Protein AF-A0A1I2LD88-F1 (afdb_monomer_lite)

pLDDT: mean 89.11, std 8.47, range [47.47, 97.75]

Sequence (121 aa):
MKDLAVRLAALDADASAAVQVIAYFDGLVELRHVPEPGALPDVRMLDQPAAPWLPSTVHAITTTPSLRAAAARLRLHHSTLQDRVVQAEHLLGWSLRDPAGVFRAHLALVLRRLHRNPVSR

Radius of gyration: 17.37 Å; chains: 1; bounding box: 38×24×50 Å

Secondary structure (DSSP, 8-state):
-HHHHHHHHTT-HHHHHHHHHHHHHHHHHHTS-PPPGGGSHHHHHHT-TT-TTHHHHHHHHHTSSSHHHHHHHHT--HHHHHHHHHHHHHHHTS-SSSHHHHHHHHHHHHHHHHHHS----

Organism: NCBI:txid35752

Structure (mmCIF, N/CA/C/O backbone):
data_AF-A0A1I2LD88-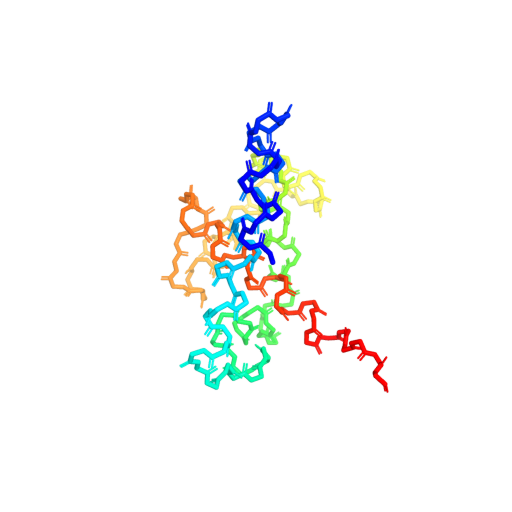F1
#
_entry.id   AF-A0A1I2LD88-F1
#
loop_
_atom_site.group_PDB
_atom_site.id
_atom_site.type_symbol
_atom_site.label_atom_id
_atom_site.label_alt_id
_atom_site.label_comp_id
_atom_site.label_asym_id
_atom_site.label_entity_id
_atom_site.label_seq_id
_atom_site.pdbx_PDB_ins_code
_atom_site.Cartn_x
_atom_site.Cartn_y
_atom_site.Cartn_z
_atom_site.occupancy
_atom_site.B_iso_or_equiv
_atom_site.auth_seq_id
_atom_site.auth_comp_id
_atom_site.auth_asym_id
_atom_site.auth_atom_id
_atom_site.pdbx_PDB_model_num
ATOM 1 N N . MET A 1 1 ? 7.966 3.539 -29.176 1.00 72.25 1 MET A N 1
ATOM 2 C CA . MET A 1 1 ? 8.592 3.548 -27.832 1.00 72.25 1 MET A CA 1
ATOM 3 C C . MET A 1 1 ? 9.974 2.891 -27.784 1.00 72.25 1 MET A C 1
ATOM 5 O O . MET A 1 1 ? 10.882 3.536 -27.282 1.00 72.25 1 MET A O 1
ATOM 9 N N . LYS A 1 2 ? 10.197 1.683 -28.337 1.00 70.81 2 LYS A N 1
ATOM 10 C CA . LYS A 1 2 ? 11.531 1.026 -28.322 1.00 70.81 2 LYS A CA 1
ATOM 11 C C . LYS A 1 2 ? 12.673 1.879 -28.902 1.00 70.81 2 LYS A C 1
ATOM 13 O O . LYS A 1 2 ? 13.705 2.013 -28.261 1.00 70.81 2 LYS A O 1
ATOM 18 N N . ASP A 1 3 ? 12.462 2.501 -30.062 1.00 80.75 3 ASP A N 1
ATOM 19 C CA . ASP A 1 3 ? 13.479 3.345 -30.715 1.00 80.75 3 ASP A CA 1
ATOM 20 C C . ASP A 1 3 ? 13.824 4.610 -29.895 1.00 80.75 3 ASP A C 1
ATOM 22 O O . ASP A 1 3 ? 14.977 5.020 -29.789 1.00 80.75 3 ASP A O 1
ATOM 26 N N . LEU A 1 4 ? 12.828 5.176 -29.204 1.00 82.44 4 LEU A N 1
ATOM 27 C CA . LEU A 1 4 ? 13.013 6.299 -28.281 1.00 82.44 4 LEU A CA 1
ATOM 28 C C . LEU A 1 4 ? 13.837 5.893 -27.050 1.00 82.44 4 LEU A C 1
ATOM 30 O O . LEU A 1 4 ? 14.718 6.642 -26.638 1.00 82.44 4 LEU A O 1
ATOM 34 N N . ALA A 1 5 ? 13.586 4.706 -26.486 1.00 79.31 5 ALA A N 1
ATOM 35 C CA . ALA A 1 5 ? 14.338 4.203 -25.337 1.00 79.31 5 ALA A CA 1
ATOM 36 C C . ALA A 1 5 ? 15.832 4.020 -25.662 1.00 79.31 5 ALA A C 1
ATOM 38 O O . ALA A 1 5 ? 16.682 4.418 -24.867 1.00 79.31 5 ALA A O 1
ATOM 39 N N . VAL A 1 6 ? 16.157 3.475 -26.841 1.00 81.19 6 VAL A N 1
ATOM 40 C CA . VAL A 1 6 ? 17.549 3.290 -27.301 1.00 81.19 6 VAL A CA 1
ATOM 41 C C . VAL A 1 6 ? 18.263 4.631 -27.466 1.00 81.19 6 VAL A C 1
ATOM 43 O O . VAL A 1 6 ? 19.392 4.791 -27.010 1.00 81.19 6 VAL A O 1
ATOM 46 N N . ARG A 1 7 ? 17.596 5.622 -28.066 1.00 86.12 7 ARG A N 1
ATOM 47 C CA . ARG A 1 7 ? 18.168 6.965 -28.243 1.00 86.12 7 ARG A CA 1
ATOM 48 C C . ARG A 1 7 ? 18.355 7.701 -26.914 1.00 86.12 7 ARG A C 1
ATOM 50 O O . ARG A 1 7 ? 19.356 8.392 -26.754 1.00 86.12 7 ARG A O 1
ATOM 57 N N . LEU A 1 8 ? 17.437 7.525 -25.961 1.00 84.81 8 LEU A N 1
ATOM 58 C CA . LEU A 1 8 ? 17.569 8.070 -24.606 1.00 84.81 8 LEU A CA 1
ATOM 59 C C . LEU A 1 8 ? 18.723 7.436 -23.836 1.00 84.81 8 LEU A C 1
ATOM 61 O O . LEU A 1 8 ? 19.405 8.156 -23.128 1.00 84.81 8 LEU A O 1
ATOM 65 N N . ALA A 1 9 ? 18.997 6.140 -24.009 1.00 86.00 9 ALA A N 1
ATOM 66 C CA . ALA A 1 9 ? 20.059 5.457 -23.264 1.00 86.00 9 ALA A CA 1
ATOM 67 C C . ALA A 1 9 ? 21.448 6.081 -23.488 1.00 86.00 9 ALA A C 1
ATOM 69 O O . ALA A 1 9 ? 22.284 6.057 -22.592 1.00 86.00 9 ALA A O 1
ATOM 70 N N . ALA A 1 10 ? 21.681 6.661 -24.671 1.00 88.00 10 ALA A N 1
ATOM 71 C CA . ALA A 1 10 ? 22.915 7.372 -24.998 1.00 88.00 10 ALA A CA 1
ATOM 72 C C . ALA A 1 10 ? 23.029 8.762 -24.337 1.00 88.00 10 ALA A C 1
ATOM 74 O O . ALA A 1 10 ? 24.124 9.313 -24.277 1.00 88.00 10 ALA A O 1
ATOM 75 N N . LEU A 1 11 ? 21.914 9.338 -23.878 1.00 89.81 11 LEU A N 1
ATOM 76 C CA . LEU A 1 11 ? 21.839 10.677 -23.283 1.00 89.81 11 LEU A CA 1
ATOM 77 C C . LEU A 1 11 ? 21.660 10.619 -21.761 1.00 89.81 11 LEU A C 1
ATOM 79 O O . LEU A 1 11 ? 22.264 11.407 -21.042 1.00 89.81 11 LEU A O 1
ATOM 83 N N . ASP A 1 12 ? 20.824 9.696 -21.291 1.00 91.50 12 ASP A N 1
ATOM 84 C CA . ASP A 1 12 ? 20.458 9.489 -19.896 1.00 91.50 12 ASP A CA 1
ATOM 85 C C . ASP A 1 12 ? 19.925 8.052 -19.720 1.00 91.50 12 ASP A C 1
ATOM 87 O O . ASP A 1 12 ? 18.854 7.674 -20.216 1.00 91.50 12 ASP A O 1
ATOM 91 N N . ALA A 1 13 ? 20.700 7.233 -19.011 1.00 85.88 13 ALA A N 1
ATOM 92 C CA . ALA A 1 13 ? 20.365 5.838 -18.759 1.00 85.88 13 ALA A CA 1
ATOM 93 C C . ALA A 1 13 ? 19.128 5.678 -17.856 1.00 85.88 13 ALA A C 1
ATOM 95 O O . ALA A 1 13 ? 18.330 4.763 -18.083 1.00 85.88 13 ALA A O 1
ATOM 96 N N . ASP A 1 14 ? 18.923 6.576 -16.890 1.00 83.75 14 ASP A N 1
ATOM 97 C CA . ASP A 1 14 ? 17.801 6.515 -15.950 1.00 83.75 14 ASP A CA 1
ATOM 98 C C . ASP A 1 14 ? 16.491 6.897 -16.650 1.00 83.75 14 ASP A C 1
ATOM 100 O O . ASP A 1 14 ? 15.468 6.215 -16.509 1.00 83.75 14 ASP A O 1
ATOM 104 N N . ALA A 1 15 ? 16.530 7.934 -17.491 1.00 82.56 15 ALA A N 1
ATOM 105 C CA . ALA A 1 15 ? 15.388 8.314 -18.319 1.00 82.56 15 ALA A CA 1
ATOM 106 C C . ALA A 1 15 ? 15.015 7.204 -19.321 1.00 82.56 15 ALA A C 1
ATOM 108 O O . ALA A 1 15 ? 13.830 6.924 -19.532 1.00 82.56 15 ALA A O 1
ATOM 109 N N . SER A 1 16 ? 16.007 6.530 -19.916 1.00 84.38 16 SER A N 1
ATOM 110 C CA . SER A 1 16 ? 15.754 5.368 -20.778 1.00 84.38 16 SER A CA 1
ATOM 111 C C . SER A 1 16 ? 15.091 4.225 -20.012 1.00 84.38 16 SER A C 1
ATOM 113 O O . SER A 1 16 ? 14.091 3.674 -20.483 1.00 84.38 16 SER A O 1
ATOM 115 N N . ALA A 1 17 ? 15.596 3.897 -18.818 1.00 83.06 17 ALA A N 1
ATOM 116 C CA . ALA A 1 17 ? 15.038 2.840 -17.983 1.00 83.06 17 ALA A CA 1
ATOM 117 C C . ALA A 1 17 ? 13.561 3.109 -17.649 1.00 83.06 17 ALA A C 1
ATOM 119 O O . ALA A 1 17 ? 12.725 2.214 -17.788 1.00 83.06 17 ALA A O 1
ATOM 120 N N . ALA A 1 18 ? 13.207 4.353 -17.314 1.00 83.06 18 ALA A N 1
ATOM 121 C CA . ALA A 1 18 ? 11.817 4.735 -17.067 1.00 83.06 18 ALA A CA 1
ATOM 122 C C . ALA A 1 18 ? 10.909 4.483 -18.289 1.00 83.06 18 ALA A C 1
ATOM 124 O O . ALA A 1 18 ? 9.820 3.919 -18.154 1.00 83.06 18 ALA A O 1
ATOM 125 N N . VAL A 1 19 ? 11.367 4.833 -19.496 1.00 85.12 19 VAL A N 1
ATOM 126 C CA . VAL A 1 19 ? 10.609 4.604 -20.741 1.00 85.12 19 VAL A CA 1
ATOM 127 C C . VAL A 1 19 ? 10.462 3.113 -21.058 1.00 85.12 19 VAL A C 1
ATOM 129 O O . VAL A 1 19 ? 9.414 2.688 -21.552 1.00 85.12 19 VAL A O 1
ATOM 132 N N . GLN A 1 20 ? 11.476 2.301 -20.754 1.00 83.38 20 GLN A N 1
ATOM 133 C CA . GLN A 1 20 ? 11.406 0.848 -20.926 1.00 83.38 20 GLN A CA 1
ATOM 134 C C . GLN A 1 20 ? 10.383 0.210 -19.984 1.00 83.38 20 GLN A C 1
ATOM 136 O O . GLN A 1 20 ? 9.641 -0.673 -20.411 1.00 83.38 20 GLN A O 1
ATOM 141 N N . VAL A 1 21 ? 10.294 0.686 -18.738 1.00 85.38 21 VAL A N 1
ATOM 142 C CA . VAL A 1 21 ? 9.285 0.224 -17.773 1.00 85.38 21 VAL A CA 1
ATOM 143 C C . VAL A 1 21 ? 7.872 0.524 -18.274 1.00 85.38 21 VAL A C 1
ATOM 145 O O . VAL A 1 21 ? 7.024 -0.366 -18.252 1.00 85.38 21 VAL A O 1
ATOM 148 N N . ILE A 1 22 ? 7.622 1.734 -18.786 1.00 83.75 22 ILE A N 1
ATOM 149 C CA . ILE A 1 22 ? 6.319 2.099 -19.370 1.00 83.75 22 ILE A CA 1
ATOM 150 C C . ILE A 1 22 ? 5.980 1.167 -20.540 1.00 83.75 22 ILE A C 1
ATOM 152 O O . ILE A 1 22 ? 4.932 0.526 -20.531 1.00 83.75 22 ILE A O 1
ATOM 156 N N . ALA A 1 23 ? 6.902 1.013 -21.496 1.00 83.44 23 ALA A N 1
ATOM 157 C CA . ALA A 1 23 ? 6.689 0.163 -22.666 1.00 83.44 23 ALA A CA 1
ATOM 158 C C . ALA A 1 23 ? 6.473 -1.320 -22.306 1.00 83.44 23 ALA A C 1
ATOM 160 O O . ALA A 1 23 ? 5.747 -2.030 -23.002 1.00 83.44 23 ALA A O 1
ATOM 161 N N . TYR A 1 24 ? 7.101 -1.800 -21.229 1.00 83.00 24 TYR A N 1
ATOM 162 C CA . TYR A 1 24 ? 6.878 -3.145 -20.707 1.00 83.00 24 TYR A CA 1
ATOM 163 C C . TYR A 1 24 ? 5.444 -3.321 -20.194 1.00 83.00 24 TYR A C 1
ATOM 165 O O . TYR A 1 24 ? 4.782 -4.295 -20.553 1.00 83.00 24 TYR A O 1
ATOM 173 N N . PHE A 1 25 ? 4.943 -2.375 -19.394 1.00 81.19 25 PHE A N 1
ATOM 174 C CA . PHE A 1 25 ? 3.569 -2.434 -18.892 1.00 81.19 25 PHE A CA 1
ATOM 175 C C . PHE A 1 25 ? 2.529 -2.258 -20.003 1.00 81.19 25 PHE A C 1
ATOM 177 O O . PHE A 1 25 ? 1.534 -2.980 -19.981 1.00 81.19 25 PHE A O 1
ATOM 184 N N . ASP A 1 26 ? 2.778 -1.404 -21.002 1.00 81.94 26 ASP A N 1
ATOM 185 C CA . ASP A 1 26 ? 1.918 -1.293 -22.191 1.00 81.94 26 ASP A CA 1
ATOM 186 C C . ASP A 1 26 ? 1.778 -2.653 -22.895 1.00 81.94 26 ASP A C 1
ATOM 188 O O . ASP A 1 26 ? 0.667 -3.121 -23.146 1.00 81.94 26 ASP A O 1
ATOM 192 N N . GLY A 1 27 ? 2.896 -3.355 -23.117 1.00 80.75 27 GLY A N 1
ATOM 193 C CA . GLY A 1 27 ? 2.876 -4.694 -23.710 1.00 80.75 27 GLY A CA 1
ATOM 194 C C . GLY A 1 27 ? 2.126 -5.725 -22.857 1.00 80.75 27 GLY A C 1
ATOM 195 O O . GLY A 1 27 ? 1.410 -6.567 -23.394 1.00 80.75 27 GLY A O 1
ATOM 196 N N . LEU A 1 28 ? 2.232 -5.663 -21.525 1.00 78.69 28 LEU A N 1
ATOM 197 C CA . LEU A 1 28 ? 1.457 -6.546 -20.641 1.00 78.69 28 LEU A CA 1
ATOM 198 C C . LEU A 1 28 ? -0.054 -6.295 -20.731 1.00 78.69 28 LEU A C 1
ATOM 200 O O . LEU A 1 28 ? -0.827 -7.253 -20.650 1.00 78.69 28 LEU A O 1
ATOM 204 N N . VAL A 1 29 ? -0.469 -5.035 -20.895 1.00 80.31 29 VAL A N 1
ATOM 205 C CA . VAL A 1 29 ? -1.877 -4.656 -21.082 1.00 80.31 29 VAL A CA 1
ATOM 206 C C . VAL A 1 29 ? -2.401 -5.152 -22.431 1.00 80.31 29 VAL A C 1
ATOM 208 O O . VAL A 1 29 ? -3.530 -5.625 -22.507 1.00 80.31 29 VAL A O 1
ATOM 211 N N . GLU A 1 30 ? -1.593 -5.107 -23.490 1.00 80.94 30 GLU A N 1
ATOM 212 C CA . GLU A 1 30 ? -1.981 -5.632 -24.808 1.00 80.94 30 GLU A CA 1
ATOM 213 C C . GLU A 1 30 ? -2.122 -7.163 -24.816 1.00 80.94 30 GLU A C 1
ATOM 215 O O . GLU A 1 30 ? -2.994 -7.714 -25.490 1.00 80.94 30 GLU A O 1
ATOM 220 N N . LEU A 1 31 ? -1.290 -7.865 -24.042 1.00 68.94 31 LEU A N 1
ATOM 221 C CA . LEU A 1 31 ? -1.252 -9.331 -24.003 1.00 68.94 31 LEU A CA 1
ATOM 222 C C . LEU A 1 31 ? -2.366 -9.967 -23.156 1.00 68.94 31 LEU A C 1
ATOM 224 O O . LEU A 1 31 ? -2.542 -11.189 -23.196 1.00 68.94 31 LEU A O 1
ATOM 228 N N . ARG A 1 32 ? -3.109 -9.190 -22.360 1.00 69.56 32 ARG A N 1
ATOM 229 C CA . ARG A 1 32 ? -4.137 -9.722 -21.455 1.00 69.56 32 ARG A CA 1
ATOM 230 C C . ARG A 1 32 ? -5.287 -8.742 -21.284 1.00 69.56 32 ARG A C 1
ATOM 232 O O . ARG A 1 32 ? -5.074 -7.555 -21.107 1.00 69.56 32 ARG A O 1
ATOM 239 N N . HIS A 1 33 ? -6.515 -9.254 -21.210 1.00 71.69 33 HIS A N 1
ATOM 240 C CA . HIS A 1 33 ? -7.643 -8.451 -20.744 1.00 71.69 33 HIS A CA 1
ATOM 241 C C . HIS A 1 33 ? -7.419 -8.106 -19.266 1.00 71.69 33 HIS A C 1
ATOM 243 O O . HIS A 1 33 ? -7.617 -8.944 -18.381 1.00 71.69 33 HIS A O 1
ATOM 249 N N . VAL A 1 34 ? -6.898 -6.907 -19.010 1.00 72.50 34 VAL A N 1
ATOM 250 C CA . VAL A 1 34 ? -6.663 -6.420 -17.654 1.00 72.50 34 VAL A CA 1
ATOM 251 C C . VAL A 1 34 ? -8.032 -6.187 -17.021 1.00 72.50 34 VAL A C 1
ATOM 253 O O . VAL A 1 34 ? -8.825 -5.424 -17.572 1.00 72.50 34 VAL A O 1
ATOM 256 N N . PRO A 1 35 ? -8.355 -6.865 -15.907 1.00 78.38 35 PRO A N 1
ATOM 257 C CA . PRO A 1 35 ? -9.619 -6.630 -15.231 1.00 78.38 35 PRO A CA 1
ATOM 258 C C . PRO A 1 35 ? -9.676 -5.182 -14.744 1.00 78.38 35 PRO A C 1
ATOM 260 O O . PRO A 1 35 ? -8.647 -4.595 -14.401 1.00 78.38 35 PRO A O 1
ATOM 263 N N . GLU A 1 36 ? -10.889 -4.633 -14.666 1.00 83.81 36 GLU A N 1
ATOM 264 C CA . GLU A 1 36 ? -11.127 -3.316 -14.077 1.00 83.81 36 GLU A CA 1
ATOM 265 C C . GLU A 1 36 ? -10.378 -3.188 -12.740 1.00 83.81 36 GLU A C 1
ATOM 267 O O . GLU A 1 36 ? -10.469 -4.106 -11.915 1.00 83.81 36 GLU A O 1
ATOM 272 N N . PRO A 1 37 ? -9.649 -2.087 -12.476 1.00 84.12 37 PRO A N 1
ATOM 273 C CA . PRO A 1 37 ? -8.778 -2.007 -11.305 1.00 84.12 37 PRO A CA 1
ATOM 274 C C . PRO A 1 37 ? -9.496 -2.287 -9.974 1.00 84.12 37 PRO A C 1
ATOM 276 O O . PRO A 1 37 ? -8.917 -2.904 -9.085 1.00 84.12 37 PRO A O 1
ATOM 279 N N . GLY A 1 38 ? -10.777 -1.920 -9.846 1.00 85.12 38 GLY A N 1
ATOM 280 C CA . GLY A 1 38 ? -11.603 -2.227 -8.668 1.00 85.12 38 GLY A CA 1
ATOM 281 C C . GLY A 1 38 ? -11.910 -3.719 -8.462 1.00 85.12 38 GLY A C 1
ATOM 282 O O . GLY A 1 38 ? -12.234 -4.136 -7.352 1.00 85.12 38 GLY A O 1
ATOM 283 N N . ALA A 1 39 ? -11.775 -4.550 -9.497 1.00 87.69 39 ALA A N 1
ATOM 284 C CA . ALA A 1 39 ? -11.940 -6.001 -9.420 1.00 87.69 39 ALA A CA 1
ATOM 285 C C . ALA A 1 39 ? -10.653 -6.731 -8.996 1.00 87.69 39 ALA A C 1
ATOM 287 O O . ALA A 1 39 ? -10.676 -7.947 -8.779 1.00 87.69 39 ALA A O 1
ATOM 288 N N . LEU A 1 40 ? -9.530 -6.027 -8.845 1.00 90.06 40 LEU A N 1
ATOM 289 C CA . LEU A 1 40 ? -8.294 -6.631 -8.361 1.00 90.06 40 LEU A CA 1
ATOM 290 C C . LEU A 1 40 ? -8.379 -6.885 -6.844 1.00 90.06 40 LEU A C 1
ATOM 292 O O . LEU A 1 40 ? -8.772 -5.981 -6.103 1.00 90.06 40 LEU A O 1
ATOM 296 N N . PRO A 1 41 ? -7.996 -8.082 -6.350 1.00 90.62 41 PRO A N 1
ATOM 297 C CA . PRO A 1 41 ? -8.052 -8.410 -4.923 1.00 90.62 41 PRO A CA 1
ATOM 298 C C . PRO A 1 41 ? -7.343 -7.381 -4.042 1.00 90.62 41 PRO A C 1
ATOM 300 O O . PRO A 1 41 ? -7.914 -6.934 -3.053 1.00 90.62 41 PRO A O 1
ATOM 303 N N . ASP A 1 42 ? -6.151 -6.947 -4.447 1.00 92.00 42 ASP A N 1
ATOM 304 C CA . ASP A 1 42 ? -5.333 -5.999 -3.689 1.00 92.00 42 ASP A CA 1
ATOM 305 C C . ASP A 1 42 ? -6.022 -4.633 -3.547 1.00 92.00 42 ASP A C 1
ATOM 307 O O . ASP A 1 42 ? -6.004 -4.027 -2.477 1.00 92.00 42 ASP A O 1
ATOM 311 N N . VAL A 1 43 ? -6.692 -4.167 -4.606 1.00 93.81 43 VAL A N 1
ATOM 312 C CA . VAL A 1 43 ? -7.459 -2.912 -4.590 1.00 93.81 43 VAL A CA 1
ATOM 313 C C . VAL A 1 43 ? -8.696 -3.056 -3.705 1.00 93.81 43 VAL A C 1
ATOM 315 O O . VAL A 1 43 ? -8.957 -2.187 -2.873 1.00 93.81 43 VAL A O 1
ATOM 318 N N . ARG A 1 44 ? -9.417 -4.182 -3.808 1.00 93.06 44 ARG A N 1
ATOM 319 C CA . ARG A 1 44 ? -10.568 -4.468 -2.937 1.00 93.06 44 ARG A CA 1
ATOM 320 C C . ARG A 1 44 ? -10.186 -4.567 -1.468 1.00 93.06 44 ARG A C 1
ATOM 322 O O . ARG A 1 44 ? -10.981 -4.172 -0.622 1.00 93.06 44 ARG A O 1
ATOM 329 N N . MET A 1 45 ? -9.016 -5.119 -1.147 1.00 93.62 45 MET A N 1
ATOM 330 C CA . MET A 1 45 ? -8.546 -5.207 0.238 1.00 93.62 45 MET A CA 1
ATOM 331 C C . MET A 1 45 ? -8.304 -3.817 0.833 1.00 93.62 45 MET A C 1
ATOM 333 O O . MET A 1 45 ? -8.672 -3.567 1.977 1.00 93.62 45 MET A O 1
ATOM 337 N N . LEU A 1 46 ? -7.773 -2.880 0.043 1.00 93.75 46 LEU A N 1
ATOM 338 C CA . LEU A 1 46 ? -7.599 -1.493 0.482 1.00 93.75 46 LEU A CA 1
ATOM 339 C C . LEU A 1 46 ? -8.930 -0.761 0.718 1.00 93.75 46 LEU A C 1
ATOM 341 O O . LEU A 1 46 ? -8.970 0.174 1.512 1.00 93.75 46 LEU A O 1
ATOM 345 N N . ASP A 1 47 ? -10.011 -1.175 0.059 1.00 92.00 47 ASP A N 1
ATOM 346 C CA . ASP A 1 47 ? -11.342 -0.571 0.192 1.00 92.00 47 ASP A CA 1
ATOM 347 C C . ASP A 1 47 ? -12.276 -1.298 1.165 1.00 92.00 47 ASP A C 1
ATOM 349 O O . ASP A 1 47 ? -13.479 -1.029 1.190 1.00 92.00 47 ASP A O 1
ATOM 353 N N . GLN A 1 48 ? -11.733 -2.178 2.012 1.00 88.88 48 GLN A N 1
ATOM 354 C CA . GLN A 1 48 ? -12.541 -2.904 2.986 1.00 88.88 48 GLN A CA 1
ATOM 355 C C . GLN A 1 48 ? -13.182 -1.965 4.022 1.00 88.88 48 GLN A C 1
ATOM 357 O O . GLN A 1 48 ? -12.463 -1.262 4.740 1.00 88.88 48 GLN A O 1
ATOM 362 N N . PRO A 1 49 ? -14.521 -1.995 4.187 1.00 92.12 49 PRO A N 1
ATOM 363 C CA . PRO A 1 49 ? -15.234 -1.100 5.103 1.00 92.12 49 PRO A CA 1
ATOM 364 C C . PRO A 1 49 ? -14.803 -1.231 6.566 1.00 92.12 49 PRO A C 1
ATOM 366 O O . PRO A 1 49 ? -14.888 -0.267 7.319 1.00 92.12 49 PRO A O 1
ATOM 369 N N . ALA A 1 50 ? -14.328 -2.413 6.970 1.00 92.06 50 ALA A N 1
ATOM 370 C CA . ALA A 1 50 ? -13.859 -2.683 8.327 1.00 92.06 50 ALA A CA 1
ATOM 371 C C . ALA A 1 50 ? -12.525 -1.986 8.664 1.00 92.06 50 ALA A C 1
ATOM 373 O O . ALA A 1 50 ? -12.173 -1.862 9.837 1.00 92.06 50 ALA A O 1
ATOM 374 N N . ALA A 1 51 ? -11.782 -1.514 7.658 1.00 94.81 51 ALA A N 1
ATOM 375 C CA . ALA A 1 51 ? -10.478 -0.884 7.833 1.00 94.81 51 ALA A CA 1
ATOM 376 C C . ALA A 1 51 ? -10.365 0.426 7.027 1.00 94.81 51 ALA A C 1
ATOM 378 O O . ALA A 1 51 ? -9.491 0.556 6.170 1.00 94.81 51 ALA A O 1
ATOM 379 N N . PRO A 1 52 ? -11.184 1.458 7.319 1.00 95.38 52 PRO A N 1
ATOM 380 C CA . PRO A 1 52 ? -11.158 2.727 6.579 1.00 95.38 52 PRO A CA 1
ATOM 381 C C . PRO A 1 52 ? -9.819 3.476 6.710 1.00 95.38 52 PRO A C 1
ATOM 383 O O . PRO A 1 52 ? -9.492 4.346 5.904 1.00 95.38 52 PRO A O 1
ATOM 386 N N . TRP A 1 53 ? -9.022 3.134 7.723 1.00 95.31 53 TRP A N 1
ATOM 387 C CA . TRP A 1 53 ? -7.674 3.648 7.949 1.00 95.31 53 TRP A CA 1
ATOM 388 C C . TRP A 1 53 ? -6.608 3.009 7.041 1.00 95.31 53 TRP A C 1
ATOM 390 O O . TRP A 1 53 ? -5.505 3.547 6.935 1.00 95.31 53 TRP A O 1
ATOM 400 N N . LEU A 1 54 ? -6.900 1.875 6.397 1.00 96.50 54 LEU A N 1
ATOM 401 C CA . LEU A 1 54 ? -5.904 1.061 5.701 1.00 96.50 54 LEU A CA 1
ATOM 402 C C . LEU A 1 54 ? -5.218 1.810 4.543 1.00 96.50 54 LEU A C 1
ATOM 404 O O . LEU A 1 54 ? -3.985 1.853 4.542 1.00 96.50 54 LEU A O 1
ATOM 408 N N . PRO A 1 55 ? -5.929 2.491 3.617 1.00 96.12 55 PRO A N 1
ATOM 409 C CA . PRO A 1 55 ? -5.273 3.208 2.522 1.00 96.12 55 PRO A CA 1
ATOM 410 C C . PRO A 1 55 ? -4.312 4.300 2.991 1.00 96.12 55 PRO A C 1
ATOM 412 O O . PRO A 1 55 ? -3.240 4.466 2.412 1.00 96.12 55 PRO A O 1
ATOM 415 N N . SER A 1 56 ? -4.676 5.056 4.031 1.00 96.38 56 SER A N 1
ATOM 416 C CA . SER A 1 56 ? -3.839 6.151 4.532 1.00 96.38 56 SER A CA 1
ATOM 417 C C . SER A 1 56 ? -2.624 5.632 5.298 1.00 96.38 56 SER A C 1
ATOM 419 O O . SER A 1 56 ? -1.530 6.174 5.128 1.00 96.38 56 SER A O 1
ATOM 421 N N . THR A 1 57 ? -2.780 4.549 6.067 1.00 96.25 57 THR A N 1
ATOM 422 C CA . THR A 1 57 ? -1.665 3.857 6.725 1.00 96.25 57 THR A CA 1
ATOM 423 C C . THR A 1 57 ? -0.686 3.266 5.716 1.00 96.25 57 THR A C 1
ATOM 425 O O . THR A 1 57 ? 0.507 3.561 5.796 1.00 96.25 57 THR A O 1
ATOM 428 N N . VAL A 1 58 ? -1.173 2.506 4.734 1.00 96.56 58 VAL A N 1
ATOM 429 C CA . VAL A 1 58 ? -0.328 1.921 3.683 1.00 96.56 58 VAL A CA 1
ATOM 430 C C . VAL A 1 58 ? 0.380 3.021 2.893 1.00 96.56 58 VAL A C 1
ATOM 432 O O . VAL A 1 58 ? 1.592 2.954 2.700 1.00 96.56 58 VAL A O 1
ATOM 435 N N . HIS A 1 59 ? -0.335 4.085 2.514 1.00 96.50 59 HIS A N 1
ATOM 436 C CA . HIS A 1 59 ? 0.271 5.213 1.812 1.00 96.50 59 HIS A CA 1
ATOM 437 C C . HIS A 1 59 ? 1.408 5.838 2.625 1.00 96.50 59 HIS A C 1
ATOM 439 O O . HIS A 1 59 ? 2.511 5.973 2.105 1.00 96.50 59 HIS A O 1
ATOM 445 N N . ALA A 1 60 ? 1.184 6.139 3.908 1.00 96.44 60 ALA A N 1
ATOM 446 C CA . ALA A 1 60 ? 2.221 6.709 4.762 1.00 96.44 60 ALA A CA 1
ATOM 447 C C . ALA A 1 60 ? 3.461 5.807 4.871 1.00 96.44 60 ALA A C 1
ATOM 449 O O . ALA A 1 60 ? 4.575 6.321 4.812 1.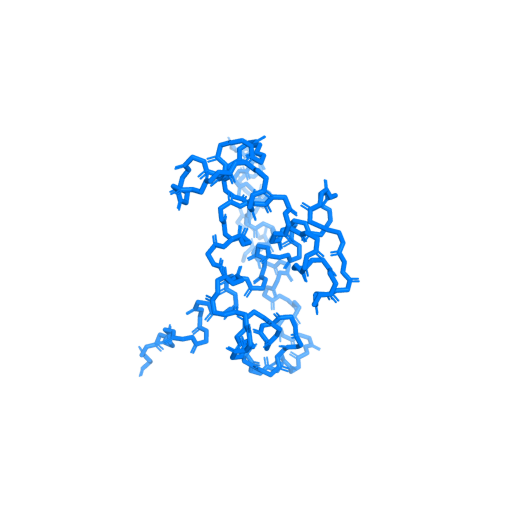00 96.44 60 ALA A O 1
ATOM 450 N N . ILE A 1 61 ? 3.287 4.487 4.984 1.00 94.50 61 ILE A N 1
ATOM 451 C CA . ILE A 1 61 ? 4.403 3.527 5.035 1.00 94.50 61 ILE A CA 1
ATOM 452 C C . ILE A 1 61 ? 5.179 3.531 3.712 1.00 94.50 61 ILE A C 1
ATOM 454 O O . ILE A 1 61 ? 6.399 3.619 3.726 1.00 94.50 61 ILE A O 1
ATOM 458 N N . THR A 1 62 ? 4.482 3.512 2.572 1.00 94.06 62 THR A N 1
ATOM 459 C CA . THR A 1 62 ? 5.125 3.474 1.243 1.00 94.06 62 THR A CA 1
ATOM 460 C C . THR A 1 62 ? 5.837 4.772 0.851 1.00 94.06 62 THR A C 1
ATOM 462 O O . THR A 1 62 ? 6.670 4.754 -0.049 1.00 94.06 62 THR A O 1
ATOM 465 N N . THR A 1 63 ? 5.509 5.907 1.480 1.00 94.56 63 THR A N 1
ATOM 466 C CA . THR A 1 63 ? 6.058 7.227 1.112 1.00 94.56 63 THR A CA 1
ATOM 467 C C . THR A 1 63 ? 6.965 7.842 2.170 1.00 94.56 63 THR A C 1
ATOM 469 O O . THR A 1 63 ? 7.357 8.999 2.036 1.00 94.56 63 THR A O 1
ATOM 472 N N . THR A 1 64 ? 7.244 7.140 3.267 1.00 94.81 64 THR A N 1
ATOM 473 C CA . THR A 1 64 ? 8.127 7.645 4.324 1.00 94.81 64 THR A CA 1
ATOM 474 C C . THR A 1 64 ? 9.271 6.670 4.572 1.00 94.81 64 THR A C 1
ATOM 476 O O . THR A 1 64 ? 9.112 5.471 4.365 1.00 94.81 64 THR A O 1
ATOM 479 N N . PRO A 1 65 ? 10.437 7.153 5.034 1.00 92.94 65 PRO A N 1
ATOM 480 C CA . PRO A 1 65 ? 11.619 6.304 5.174 1.00 92.94 65 PRO A CA 1
ATOM 481 C C . PRO 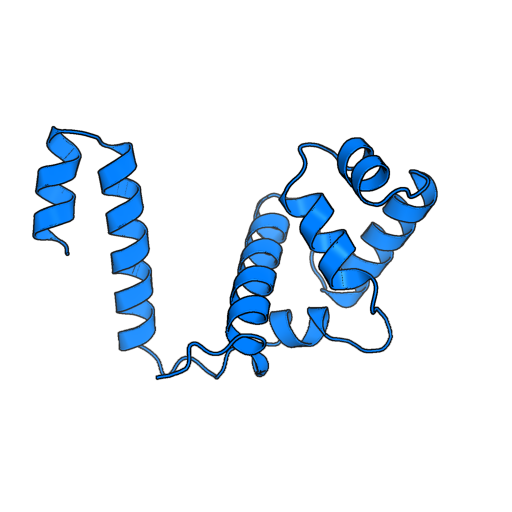A 1 65 ? 11.578 5.394 6.412 1.00 92.94 65 PRO A C 1
ATOM 483 O O . PRO A 1 65 ? 12.499 4.616 6.632 1.00 92.94 65 PRO A O 1
ATOM 486 N N . SER A 1 66 ? 10.569 5.523 7.281 1.00 93.12 66 SER A N 1
ATOM 487 C CA . SER A 1 66 ? 10.453 4.704 8.492 1.00 93.12 66 SER A CA 1
ATOM 488 C C . SER A 1 66 ? 9.038 4.709 9.065 1.00 93.12 66 SER A C 1
ATOM 490 O O . SER A 1 66 ? 8.281 5.666 8.891 1.00 93.12 66 SER A O 1
ATOM 492 N N . LEU A 1 67 ? 8.714 3.695 9.876 1.00 93.25 67 LEU A N 1
ATOM 493 C CA . LEU A 1 67 ? 7.450 3.645 10.623 1.00 93.25 67 LEU A CA 1
ATOM 494 C C . LEU A 1 67 ? 7.288 4.833 11.583 1.00 93.25 67 LEU A C 1
ATOM 496 O O . LEU A 1 67 ? 6.183 5.328 11.786 1.00 93.25 67 LEU A O 1
ATOM 500 N N . ARG A 1 68 ? 8.379 5.348 12.160 1.00 94.69 68 ARG A N 1
ATOM 501 C CA . ARG A 1 68 ? 8.313 6.542 13.015 1.00 94.69 68 ARG A CA 1
ATOM 502 C C . ARG A 1 68 ? 7.882 7.778 12.217 1.00 94.69 68 ARG A C 1
ATOM 504 O O . ARG A 1 68 ? 7.039 8.538 12.689 1.00 94.69 68 ARG A O 1
ATOM 511 N N . ALA A 1 69 ? 8.410 7.950 11.004 1.00 96.19 69 ALA A N 1
ATOM 512 C CA . ALA A 1 69 ? 8.013 9.034 10.108 1.00 96.19 69 ALA A CA 1
ATOM 513 C C . ALA A 1 69 ? 6.560 8.877 9.623 1.00 96.19 69 ALA A C 1
ATOM 515 O O . ALA A 1 69 ? 5.811 9.856 9.611 1.00 96.19 69 ALA A O 1
ATOM 516 N N . ALA A 1 70 ? 6.125 7.653 9.308 1.00 96.62 70 ALA A N 1
ATOM 517 C CA . ALA A 1 70 ? 4.729 7.362 8.980 1.00 96.62 70 ALA A CA 1
ATOM 518 C C . ALA A 1 70 ? 3.776 7.719 10.137 1.00 96.62 70 ALA A C 1
ATOM 520 O O . ALA A 1 70 ? 2.736 8.340 9.908 1.00 96.62 70 ALA A O 1
ATOM 521 N N . ALA A 1 71 ? 4.142 7.387 11.382 1.00 97.75 71 ALA A N 1
ATOM 522 C CA . ALA A 1 71 ? 3.324 7.672 12.563 1.00 97.75 71 ALA A CA 1
ATOM 523 C C . ALA A 1 71 ? 3.180 9.182 12.775 1.00 97.75 71 ALA A C 1
ATOM 525 O O . ALA A 1 71 ? 2.068 9.678 12.955 1.00 97.75 71 ALA A O 1
ATOM 526 N N . ALA A 1 72 ? 4.290 9.919 12.650 1.00 97.38 72 ALA A N 1
ATOM 527 C CA . ALA A 1 72 ? 4.294 11.376 12.714 1.00 97.38 72 ALA A CA 1
ATOM 528 C C . ALA A 1 72 ? 3.413 12.002 11.618 1.00 97.38 72 ALA A C 1
ATOM 530 O O . ALA A 1 72 ? 2.595 12.874 11.913 1.00 97.38 72 ALA A O 1
ATOM 531 N N . ARG A 1 73 ? 3.507 11.517 10.371 1.00 97.44 73 ARG A N 1
ATOM 532 C CA . ARG A 1 73 ? 2.683 11.994 9.244 1.00 97.44 73 ARG A CA 1
ATOM 533 C C . ARG A 1 73 ? 1.186 11.791 9.486 1.00 97.44 73 ARG A C 1
ATOM 535 O O . ARG A 1 73 ? 0.393 12.654 9.120 1.00 97.44 73 ARG A O 1
ATOM 542 N N . LEU A 1 74 ? 0.806 10.670 10.096 1.00 97.38 74 LEU A N 1
ATOM 543 C CA . LEU A 1 74 ? -0.589 10.348 10.416 1.00 97.38 74 LEU A CA 1
ATOM 544 C C . LEU A 1 74 ? -1.059 10.922 11.759 1.00 97.38 74 LEU A C 1
ATOM 546 O O . LEU A 1 74 ? -2.225 10.744 12.103 1.00 97.38 74 LEU A O 1
ATOM 550 N N . ARG A 1 75 ? -0.177 11.600 12.509 1.00 97.56 75 ARG A N 1
ATOM 551 C CA . ARG A 1 75 ? -0.426 12.081 13.880 1.00 97.56 75 ARG A CA 1
ATOM 552 C C . ARG A 1 75 ? -0.885 10.963 14.827 1.00 97.56 75 ARG A C 1
ATOM 554 O O . ARG A 1 75 ? -1.756 11.166 15.666 1.00 97.56 75 ARG A O 1
ATOM 561 N N . LEU A 1 76 ? -0.303 9.775 14.675 1.00 97.00 76 LEU A N 1
ATOM 562 C CA . LEU A 1 76 ? -0.551 8.620 15.536 1.00 97.00 76 LEU A CA 1
ATOM 563 C C . LEU A 1 76 ? 0.600 8.432 16.519 1.00 97.00 76 LEU A C 1
ATOM 565 O O . LEU A 1 76 ? 1.761 8.703 16.201 1.00 97.00 76 LEU A O 1
ATOM 569 N N . HIS A 1 77 ? 0.291 7.869 17.684 1.00 96.06 77 HIS A N 1
ATOM 570 C CA . HIS A 1 77 ? 1.326 7.280 18.523 1.00 96.06 77 HIS A CA 1
ATOM 571 C C . HIS A 1 77 ? 1.989 6.109 17.788 1.00 96.06 77 HIS A C 1
ATOM 573 O O . HIS A 1 77 ? 1.353 5.392 17.012 1.00 96.06 77 HIS A O 1
ATOM 579 N N . HIS A 1 78 ? 3.285 5.911 18.033 1.00 90.75 78 HIS A N 1
ATOM 580 C CA . HIS A 1 78 ? 4.056 4.875 17.349 1.00 90.75 78 HIS A CA 1
ATOM 581 C C . HIS A 1 78 ? 3.486 3.467 17.584 1.00 90.75 78 HIS A C 1
ATOM 583 O O . HIS A 1 78 ? 3.398 2.700 16.630 1.00 90.75 78 HIS A O 1
ATOM 589 N N . SER A 1 79 ? 3.029 3.166 18.806 1.00 95.31 79 SER A N 1
ATOM 590 C CA . SER A 1 79 ? 2.358 1.904 19.149 1.00 95.31 79 SER A CA 1
ATOM 591 C C . SER A 1 79 ? 1.098 1.679 18.313 1.00 95.31 79 SER A C 1
ATOM 593 O O . SER A 1 79 ? 0.962 0.644 17.676 1.00 95.31 79 SER A O 1
ATOM 595 N N . THR A 1 80 ? 0.238 2.694 18.189 1.00 96.56 80 THR A N 1
ATOM 596 C CA . THR A 1 80 ? -0.974 2.612 17.361 1.00 96.56 80 THR A CA 1
ATOM 597 C C . THR A 1 80 ? -0.656 2.343 15.892 1.00 96.56 80 THR A C 1
ATOM 599 O O . THR A 1 80 ? -1.381 1.603 15.229 1.00 96.56 80 THR A O 1
ATOM 602 N N . LEU A 1 81 ? 0.412 2.941 15.350 1.00 96.44 81 LEU A N 1
ATOM 603 C CA . LEU A 1 81 ? 0.820 2.620 13.984 1.00 96.44 81 LEU A CA 1
ATOM 604 C C . LEU A 1 81 ? 1.303 1.170 13.878 1.00 96.44 81 LEU A C 1
ATOM 606 O O . LEU A 1 81 ? 0.942 0.505 12.914 1.00 96.44 81 LEU A O 1
ATOM 610 N N . GLN A 1 82 ? 2.106 0.688 14.828 1.00 95.38 82 GLN A N 1
ATOM 611 C CA . GLN A 1 82 ? 2.573 -0.700 14.823 1.00 95.38 82 GLN A CA 1
ATOM 612 C C . GLN A 1 82 ? 1.397 -1.688 14.853 1.00 95.38 82 GLN A C 1
ATOM 614 O O . GLN A 1 82 ? 1.382 -2.614 14.043 1.00 95.38 82 GLN A O 1
ATOM 619 N N . ASP A 1 83 ? 0.377 -1.440 15.679 1.00 96.75 83 ASP A N 1
ATOM 620 C CA . ASP A 1 83 ? -0.839 -2.264 15.719 1.00 96.75 83 ASP A CA 1
ATOM 621 C C . ASP A 1 83 ? -1.568 -2.259 14.369 1.00 96.75 83 ASP A C 1
ATOM 623 O O . ASP A 1 83 ? -1.964 -3.307 13.855 1.00 96.75 83 ASP A O 1
ATOM 627 N N . ARG A 1 84 ? -1.690 -1.082 13.739 1.00 96.44 84 ARG A N 1
ATOM 628 C CA . ARG A 1 84 ? -2.269 -0.962 12.392 1.00 96.44 84 ARG A CA 1
ATOM 629 C C . ARG A 1 84 ? -1.448 -1.682 11.331 1.00 96.44 84 ARG A C 1
ATOM 631 O O . ARG A 1 84 ? -2.036 -2.227 10.408 1.00 96.44 84 ARG A O 1
ATOM 638 N N . VAL A 1 85 ? -0.118 -1.685 11.432 1.00 95.88 85 VAL A N 1
ATOM 639 C CA . VAL A 1 85 ? 0.749 -2.431 10.504 1.00 95.88 85 VAL A CA 1
ATOM 640 C C . VAL A 1 85 ? 0.463 -3.923 10.617 1.00 95.88 85 VAL A C 1
ATOM 642 O O . VAL A 1 85 ? 0.208 -4.551 9.599 1.00 95.88 85 VAL A O 1
ATOM 645 N N . VAL A 1 86 ? 0.417 -4.470 11.834 1.00 96.62 86 VAL A N 1
ATOM 646 C CA . VAL A 1 86 ? 0.108 -5.893 12.056 1.00 96.62 86 VAL A CA 1
ATOM 647 C C . VAL A 1 86 ? -1.279 -6.245 11.507 1.00 96.62 86 VAL A C 1
ATOM 649 O O . VAL A 1 86 ? -1.431 -7.213 10.765 1.00 96.62 86 VAL A O 1
ATOM 652 N N . GLN A 1 87 ? -2.290 -5.423 11.802 1.00 95.94 87 GLN A N 1
ATOM 653 C CA . GLN A 1 87 ? -3.640 -5.624 11.269 1.00 95.94 87 GLN A CA 1
ATOM 654 C C . GLN A 1 87 ? -3.686 -5.517 9.739 1.00 95.94 87 GLN A C 1
ATOM 656 O O . GLN A 1 87 ? -4.375 -6.300 9.090 1.00 95.94 87 GLN A O 1
ATOM 661 N N . ALA A 1 88 ? -2.950 -4.573 9.149 1.00 95.50 88 ALA A N 1
ATOM 662 C CA . ALA A 1 88 ? -2.869 -4.418 7.702 1.00 95.50 88 ALA A CA 1
ATOM 663 C C . ALA A 1 88 ? -2.230 -5.647 7.054 1.00 95.50 88 ALA A C 1
ATOM 665 O O . ALA A 1 88 ? -2.779 -6.171 6.094 1.00 95.50 88 ALA A O 1
ATOM 666 N N . GLU A 1 89 ? -1.117 -6.142 7.591 1.00 95.88 89 GLU A N 1
ATOM 667 C CA . GLU A 1 89 ? -0.439 -7.340 7.083 1.00 95.88 89 GLU A CA 1
ATOM 668 C C . GLU A 1 89 ? -1.346 -8.576 7.159 1.00 95.88 89 GLU A C 1
ATOM 670 O O . GLU A 1 89 ? -1.383 -9.363 6.216 1.00 95.88 89 GLU A O 1
ATOM 675 N N . HIS A 1 90 ? -2.150 -8.705 8.219 1.00 95.25 90 HIS A N 1
ATOM 676 C CA . HIS A 1 90 ? -3.158 -9.765 8.332 1.00 95.25 90 HIS A CA 1
ATOM 677 C C . HIS A 1 90 ? -4.270 -9.643 7.279 1.00 95.25 90 HIS A C 1
ATOM 679 O O . HIS A 1 90 ? -4.673 -10.650 6.703 1.00 95.25 90 HIS A O 1
ATOM 685 N N . LEU A 1 91 ? -4.768 -8.429 7.020 1.00 93.81 91 LEU A N 1
ATOM 686 C CA . LEU A 1 91 ? -5.812 -8.190 6.015 1.00 93.81 91 LEU A CA 1
ATOM 687 C C . LEU A 1 91 ? -5.303 -8.392 4.585 1.00 93.81 91 LEU A C 1
ATOM 689 O O . LEU A 1 91 ? -6.024 -8.908 3.736 1.00 93.81 91 LEU A O 1
ATOM 693 N N . LEU A 1 92 ? -4.075 -7.955 4.315 1.00 93.00 92 LEU A N 1
ATOM 694 C CA . LEU A 1 92 ? -3.461 -8.036 2.995 1.00 93.00 92 LEU A CA 1
ATOM 695 C C . LEU A 1 92 ? -2.938 -9.453 2.709 1.00 93.00 92 LEU A C 1
ATOM 697 O O . LEU A 1 92 ? -3.012 -9.924 1.579 1.00 93.00 92 LEU A O 1
ATOM 701 N N . GLY A 1 93 ? -2.436 -10.158 3.724 1.00 94.56 93 GLY A N 1
ATOM 702 C CA . GLY A 1 93 ? -1.794 -11.464 3.566 1.00 94.56 93 GLY A CA 1
ATOM 703 C C . GLY A 1 93 ? -0.343 -11.374 3.081 1.00 94.56 93 GLY A C 1
ATOM 704 O O . GLY A 1 93 ? 0.207 -12.361 2.595 1.00 94.56 93 GLY A O 1
ATOM 705 N N . TRP A 1 94 ? 0.286 -10.199 3.185 1.00 95.25 94 TRP A N 1
ATOM 706 C CA . TRP A 1 94 ? 1.710 -9.995 2.913 1.00 95.25 94 TRP A CA 1
ATOM 707 C C . TRP A 1 94 ? 2.317 -8.951 3.854 1.00 95.25 94 TRP A C 1
ATOM 709 O O . TRP A 1 94 ? 1.620 -8.094 4.392 1.00 95.25 94 TRP A O 1
ATOM 719 N N . SER A 1 95 ? 3.638 -9.024 4.021 1.00 95.00 95 SER A N 1
ATOM 720 C CA . SER A 1 95 ? 4.433 -8.106 4.842 1.00 95.00 95 SER A CA 1
ATOM 721 C C . SER A 1 95 ? 4.521 -6.715 4.210 1.00 95.00 95 SER A C 1
ATOM 723 O O . SER A 1 95 ? 4.811 -6.585 3.023 1.00 95.00 95 SER A O 1
ATOM 725 N N . LEU A 1 96 ? 4.320 -5.661 5.000 1.00 93.88 96 LEU A N 1
ATOM 726 C CA . LEU A 1 96 ? 4.577 -4.264 4.623 1.00 93.88 96 LEU A CA 1
ATOM 727 C C . LEU A 1 96 ? 5.969 -3.798 5.070 1.00 93.88 96 LEU A C 1
ATOM 729 O O . LEU A 1 96 ? 6.297 -2.617 4.948 1.00 93.88 96 LEU A O 1
ATOM 733 N N . ARG A 1 97 ? 6.776 -4.713 5.610 1.00 90.31 97 ARG A N 1
ATOM 734 C CA . ARG A 1 97 ? 8.147 -4.455 6.068 1.00 90.31 97 ARG A CA 1
ATOM 735 C C . ARG A 1 97 ? 9.187 -4.842 5.022 1.00 90.31 97 ARG A C 1
ATOM 737 O O . ARG A 1 97 ? 10.304 -4.341 5.078 1.00 90.31 97 ARG A O 1
ATOM 744 N N . ASP A 1 98 ? 8.804 -5.674 4.056 1.00 91.56 98 ASP A N 1
ATOM 745 C CA . ASP A 1 98 ? 9.691 -6.137 2.992 1.00 91.56 98 ASP A CA 1
ATOM 746 C C . ASP A 1 98 ? 9.500 -5.323 1.700 1.00 91.56 98 ASP A C 1
ATOM 748 O O . ASP A 1 98 ? 8.364 -4.972 1.354 1.00 91.56 98 ASP A O 1
ATOM 752 N N . PRO A 1 99 ? 10.571 -5.071 0.917 1.00 89.00 99 PRO A N 1
ATOM 753 C CA . PRO A 1 99 ? 10.497 -4.248 -0.293 1.00 89.00 99 PRO A CA 1
ATOM 754 C C . PRO A 1 99 ? 9.447 -4.715 -1.309 1.00 89.00 99 PRO A C 1
ATOM 756 O O . PRO A 1 99 ? 8.743 -3.897 -1.900 1.00 89.00 99 PRO A O 1
ATOM 759 N N . ALA A 1 100 ? 9.295 -6.032 -1.485 1.00 90.50 100 ALA A N 1
ATOM 760 C CA . ALA A 1 100 ? 8.325 -6.605 -2.417 1.00 90.50 100 ALA A CA 1
ATOM 761 C C . ALA A 1 100 ? 6.873 -6.297 -2.013 1.00 90.50 100 ALA A C 1
ATOM 763 O O . ALA A 1 100 ? 6.043 -5.960 -2.860 1.00 90.50 100 ALA A O 1
ATOM 764 N N . GLY A 1 101 ? 6.566 -6.372 -0.717 1.00 93.75 101 GLY A N 1
ATOM 765 C CA . GLY A 1 101 ? 5.229 -6.081 -0.212 1.00 93.75 101 GLY A CA 1
ATOM 766 C C . GLY A 1 101 ? 4.906 -4.588 -0.218 1.00 93.75 101 GLY A C 1
ATOM 767 O O . GLY A 1 101 ? 3.784 -4.210 -0.560 1.00 93.75 101 GLY A O 1
ATOM 768 N N . VAL A 1 102 ? 5.901 -3.732 0.043 1.00 93.12 102 VAL A N 1
ATOM 769 C CA . VAL A 1 102 ? 5.782 -2.273 -0.128 1.00 93.12 102 VAL A CA 1
ATOM 770 C C . VAL A 1 102 ? 5.509 -1.914 -1.589 1.00 93.12 102 VAL A C 1
ATOM 772 O O . VAL A 1 102 ? 4.600 -1.129 -1.860 1.00 93.12 102 VAL A O 1
ATOM 775 N N . PHE A 1 103 ? 6.237 -2.511 -2.539 1.00 92.25 103 PHE A N 1
ATOM 776 C CA . PHE A 1 103 ? 6.015 -2.283 -3.970 1.00 92.25 103 PHE A CA 1
ATOM 777 C C . PHE A 1 103 ? 4.603 -2.697 -4.401 1.00 92.25 103 PHE A C 1
ATOM 779 O O . PHE A 1 103 ? 3.881 -1.908 -5.017 1.00 92.25 103 PHE A O 1
ATOM 786 N N . ARG A 1 104 ? 4.170 -3.903 -4.013 1.00 94.25 104 ARG A N 1
ATOM 787 C CA . ARG A 1 104 ? 2.810 -4.395 -4.275 1.00 94.25 104 ARG A CA 1
ATOM 788 C C . ARG A 1 104 ? 1.746 -3.451 -3.712 1.00 94.25 104 ARG A C 1
ATOM 790 O O . ARG A 1 104 ? 0.788 -3.110 -4.404 1.00 94.25 104 ARG A O 1
ATOM 797 N N . ALA A 1 105 ? 1.937 -2.980 -2.482 1.00 95.31 105 ALA A N 1
ATOM 798 C CA . ALA A 1 105 ? 1.028 -2.042 -1.840 1.00 95.31 105 ALA A CA 1
ATOM 799 C C . ALA A 1 105 ? 0.989 -0.676 -2.549 1.00 95.31 105 ALA A C 1
ATOM 801 O O . ALA A 1 105 ? -0.083 -0.088 -2.708 1.00 95.31 105 ALA A O 1
ATOM 802 N N . HIS A 1 106 ? 2.137 -0.191 -3.030 1.00 93.75 106 HIS A N 1
ATOM 803 C CA . HIS A 1 106 ? 2.216 1.031 -3.827 1.00 93.75 106 HIS A CA 1
ATOM 804 C C . HIS A 1 106 ? 1.427 0.895 -5.137 1.00 93.75 106 HIS A C 1
ATOM 806 O O . HIS A 1 106 ? 0.618 1.766 -5.461 1.00 93.75 106 HIS A O 1
ATOM 812 N N . LEU A 1 107 ? 1.589 -0.224 -5.852 1.00 92.12 107 LEU A N 1
ATOM 813 C CA . LEU A 1 107 ? 0.843 -0.499 -7.082 1.00 92.12 107 LEU A CA 1
ATOM 814 C C . LEU A 1 107 ? -0.671 -0.558 -6.826 1.00 92.12 107 LEU A C 1
ATOM 816 O O . LEU A 1 107 ? -1.445 0.075 -7.545 1.00 92.12 107 LEU A O 1
ATOM 820 N N . ALA A 1 108 ? -1.097 -1.239 -5.760 1.00 94.50 108 ALA A N 1
ATOM 821 C CA . ALA A 1 108 ? -2.504 -1.300 -5.368 1.00 94.50 108 ALA A CA 1
ATOM 822 C C . ALA A 1 108 ? -3.090 0.094 -5.062 1.00 94.50 108 ALA A C 1
ATOM 824 O O . ALA A 1 108 ? -4.212 0.394 -5.473 1.00 94.50 108 ALA A O 1
ATOM 825 N N . LEU A 1 109 ? -2.331 0.985 -4.409 1.00 95.56 109 LEU A N 1
ATOM 826 C CA . LEU A 1 109 ? -2.751 2.371 -4.157 1.00 95.56 109 LEU A CA 1
ATOM 827 C C . LEU A 1 109 ? -2.902 3.195 -5.444 1.00 95.56 109 LEU A C 1
ATOM 829 O O . LEU A 1 109 ? -3.843 3.989 -5.549 1.00 95.56 109 LEU A O 1
ATOM 833 N N . VAL A 1 110 ? -1.995 3.022 -6.409 1.00 92.62 110 VAL A N 1
ATOM 834 C CA . VAL A 1 110 ? -2.071 3.693 -7.718 1.00 92.62 110 VAL A CA 1
ATOM 835 C C . VAL A 1 110 ? -3.315 3.232 -8.475 1.00 92.62 110 VAL A C 1
ATOM 837 O O . VAL A 1 110 ? -4.121 4.062 -8.898 1.00 92.62 110 VAL A O 1
ATOM 840 N N . LEU A 1 111 ? -3.528 1.919 -8.565 1.00 91.75 111 LEU A N 1
ATOM 841 C CA . LEU A 1 111 ? -4.690 1.323 -9.230 1.00 91.75 111 LEU A CA 1
ATOM 842 C C . LEU A 1 111 ? -6.009 1.736 -8.566 1.00 91.75 111 LEU A C 1
ATOM 844 O O . LEU A 1 111 ? -6.962 2.108 -9.250 1.00 91.75 111 LEU A O 1
ATOM 848 N N . ARG A 1 112 ? -6.0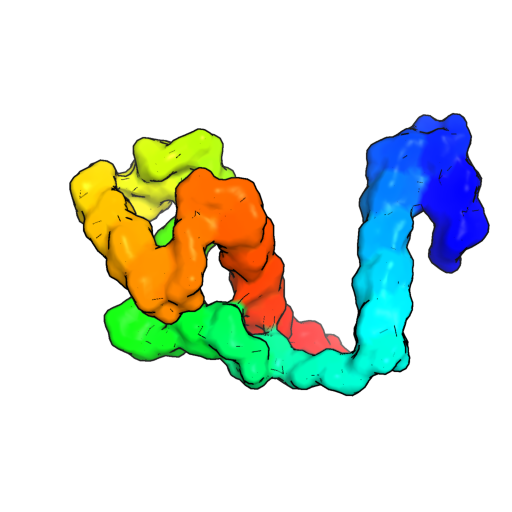45 1.773 -7.231 1.00 93.50 112 ARG A N 1
ATOM 849 C CA . ARG A 1 112 ? -7.183 2.295 -6.466 1.00 93.50 112 ARG A CA 1
ATOM 850 C C . ARG A 1 112 ? -7.477 3.757 -6.800 1.00 93.50 112 ARG A C 1
ATOM 852 O O . ARG A 1 112 ? -8.640 4.137 -6.915 1.00 93.50 112 ARG A O 1
ATOM 859 N N . ARG A 1 113 ? -6.447 4.600 -6.933 1.00 92.44 113 ARG A N 1
ATOM 860 C CA . ARG A 1 113 ? -6.627 6.015 -7.293 1.00 92.44 113 ARG A CA 1
ATOM 861 C C . ARG A 1 113 ? -7.223 6.154 -8.692 1.00 92.44 113 ARG A C 1
ATOM 863 O O . ARG A 1 113 ? -8.149 6.941 -8.847 1.00 92.44 113 ARG A O 1
ATOM 870 N N . LEU A 1 114 ? -6.732 5.382 -9.662 1.00 89.44 114 LEU A N 1
ATOM 871 C CA . LEU A 1 114 ? -7.282 5.355 -11.022 1.00 89.44 114 LEU A CA 1
ATOM 872 C C . LEU A 1 114 ? -8.741 4.885 -11.034 1.00 89.44 114 LEU A C 1
ATOM 874 O O . LEU A 1 114 ? -9.567 5.487 -11.707 1.00 89.44 114 LEU A O 1
ATOM 878 N N . HIS A 1 115 ? -9.076 3.864 -10.239 1.00 89.56 115 HIS A N 1
ATOM 879 C CA . HIS A 1 115 ? -10.451 3.379 -10.118 1.00 89.56 115 HIS A CA 1
ATOM 880 C C . HIS A 1 115 ? -11.411 4.434 -9.552 1.00 89.56 115 HIS A C 1
ATOM 882 O O . HIS A 1 115 ? -12.530 4.577 -10.034 1.00 89.56 115 HIS A O 1
ATOM 888 N N . ARG A 1 116 ? -10.984 5.168 -8.515 1.00 90.31 116 ARG A N 1
ATOM 889 C CA . ARG A 1 116 ? -11.823 6.181 -7.849 1.00 90.31 116 ARG A CA 1
ATOM 890 C C . ARG A 1 116 ? -11.899 7.497 -8.619 1.00 90.31 116 ARG A C 1
ATOM 892 O O . ARG A 1 116 ? -12.870 8.225 -8.451 1.00 90.31 116 ARG A O 1
ATOM 899 N N . ASN A 1 117 ? -10.892 7.779 -9.440 1.00 89.19 117 ASN A N 1
ATOM 900 C CA . ASN A 1 117 ? -10.807 8.962 -10.286 1.00 89.19 117 ASN A CA 1
ATOM 901 C C . ASN A 1 117 ? -10.650 8.518 -11.749 1.00 89.19 117 ASN A C 1
ATOM 903 O O . ASN A 1 117 ? -9.559 8.684 -12.309 1.00 89.19 117 ASN A O 1
ATOM 907 N N . PRO A 1 118 ? -11.691 7.922 -12.362 1.00 76.75 118 PRO A N 1
ATOM 908 C CA . PRO A 1 118 ? -11.621 7.565 -13.767 1.00 76.75 118 PRO A CA 1
ATOM 909 C C . PRO A 1 118 ? -11.353 8.840 -14.567 1.00 76.75 118 PRO A C 1
ATOM 911 O O . PRO A 1 118 ? -12.001 9.866 -14.358 1.00 76.75 118 PRO A O 1
ATOM 914 N N . VAL A 1 119 ? -10.356 8.795 -15.449 1.00 71.62 119 VAL A N 1
ATOM 915 C CA . VAL A 1 119 ? -10.106 9.897 -16.377 1.00 71.62 119 VAL A CA 1
ATOM 916 C C . VAL A 1 119 ? -11.344 9.987 -17.259 1.00 71.62 119 VAL A C 1
ATOM 918 O O . VAL A 1 119 ? -11.610 9.051 -18.012 1.00 71.62 119 VAL A O 1
ATOM 921 N N . SER A 1 120 ? -12.122 11.064 -17.124 1.00 60.09 120 SER A N 1
ATOM 922 C CA . SER A 1 120 ? -13.234 11.353 -18.028 1.00 60.09 120 SER A CA 1
ATOM 923 C C . SER A 1 120 ? -12.687 11.332 -19.454 1.00 60.09 120 SER A C 1
ATOM 925 O O . SER A 1 120 ? -11.870 12.184 -19.804 1.00 60.09 120 SER A O 1
ATOM 927 N N . ARG A 1 121 ? -13.055 10.309 -20.227 1.00 47.47 121 ARG A N 1
ATOM 928 C CA . ARG A 1 121 ? -12.805 10.251 -21.668 1.00 47.47 121 ARG A CA 1
ATOM 929 C C . ARG A 1 121 ? -13.921 10.967 -22.403 1.00 47.47 121 ARG A C 1
ATOM 931 O O . ARG A 1 121 ? -15.079 10.844 -21.945 1.00 47.47 121 ARG A O 1
#

InterPro domains:
  IPR025736 PucR C-terminal helix-turn-helix domain [PF13556] (65-110)
  IPR042070 PucR C-terminal helix-turn-helix domain superfamily [G3DSA:1.10.10.2840] (3-116)

Foldseek 3Di:
DVVVLVVVCVVPVVVSVVVVVVVVVVVVVVVDVDPQLCPDPLLVLQVDPVCVVQLLLLVLLLPDPDLVSSCVVVVHDSVVSVVSQVVNCVSNVHHSVDPVVNVVSVVSSVSNVCNVCPDDD

=== Feature glossary ===
The record interleaves many kinds of information about one protein. Here is each kind framed as the question it answers.

Q: What known structures does this most resemble?
A: Structural nearest neighbors (via Foldseek easy-search vs the PDB). Reported per hit: target PDB id, E-value, and alignment TM-score. A TM-score above ~0.5 is the conventional threshold for 'same fold'.

Q: Where is each backbone atom in 3D?
A: The mmCIF table is the protein's shape written out atom by atom. For each backbone N, Cα, C, and carbonyl O, it records an (x, y, z) coordinate triple in Å plus the residue type, chain letter, and residue number.

Q: What are the backbone torsion angles?
A: The φ/ψ torsion pair specifies the backbone conformation at each residue. φ rotates about the N–Cα bond, ψ about the Cα–C bond. Steric clashes forbid most of the (φ, ψ) plane — the allowed regions (α-helix basin, β-sheet basin, left-handed helix) are the Ramachandran-allowed regions.

Q: Which residues are buried vs exposed?
A: Solvent-accessible surface area (SASA) is the area in Å² traced out by the centre of a 1.4 Å probe sphere (a water molecule) rolled over the protein's van der Waals surface (Shrake–Rupley / Lee–Richards construction). Buried residues have near-zero SASA; fully exposed residues can exceed 200 Å². The total SASA scales roughly with the number of surface residues.

Q: How confident is the AlphaFold model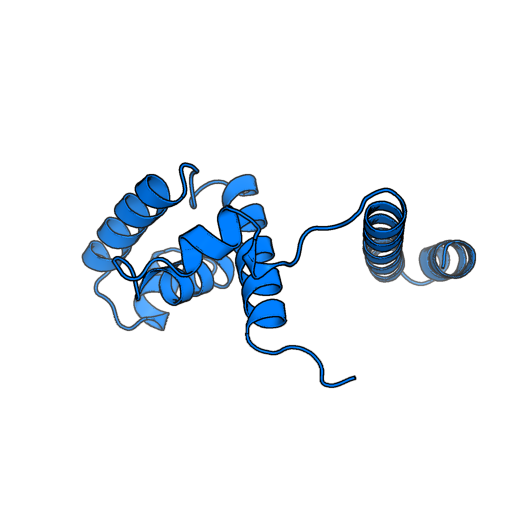 at each residue?
A: pLDDT is the predicted lDDT-Cα score: AlphaFold's confidence that the local environment of each residue (all inter-atomic distances within 15 Å) is correctly placed. It is a per-residue number between 0 and 100, with higher meaning more reliable.

Q: What does the local fold look like, residue by residue?
A: 3Di is Foldseek's structural alphabet. Each residue is assigned one of twenty discrete states based on how its Cα sits relative to its spatial (not sequential) neighbors. Aligning 3Di strings finds structural homologs roughly as well as full 3D superposition, but orders of magnitude faster.

Q: How big and how compact is the whole molecule?
A: Radius of gyration (Rg) is the root-mean-square distance of Cα atoms from their centroid — a single number for overall size and compactness. A globular domain of N residues has Rg ≈ 2.2·N^0.38 Å; an extended or disordered chain has a much larger Rg. The Cα contact count is the number of residue pairs whose Cα atoms are within 8 Å and are more than four positions apart in sequence — a standard proxy for tertiary packing density. The bounding box is the smallest axis-aligned box enclosing all Cα atoms.

Q: Which residues are in helices, strands, or loops?
A: DSSP 8-state secondary structure assigns each residue one of H (α-helix), G (3₁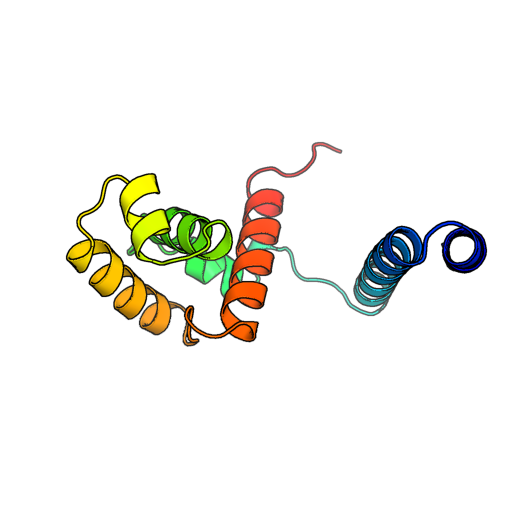₀-helix), I (π-helix), E (extended β-strand), B (isolated β-bridge), T (hydrogen-bonded turn), S (bend), or '-' (coil). The assignment is computed from backbone hydrogen-bond geometry via the Kabsch–Sander algorithm.

Q: How mobile is each atom in the crystal?
A: Crystallographic B-factors measure how much each atom's electron density is smeared out, in Å². They rise in mobile loops and surface residues and fall in the buried interior. In AlphaFold models this column is repurposed to hold pLDDT instead.

Q: What if only a Cα trace is available?
A: P-SEA three-state annotation labels each residue as helix, strand, or coil based purely on the geometry of the Cα trace. It serves as a fallback when the full backbone (and thus DSSP) is unavailable.

Q: What family and function is it annotated with?
A: Database cross-references. InterPro integrates a dozen domain/family signature databases into unified entries with residue-range hits. GO terms attach function/process/location labels with evidence codes. CATH codes position the fold in a four-level structural taxonomy. Organism is the NCBI-taxonomy species name.

Q: Are the domains correctly placed relative to each other?
A: Predicted Aligned Error (PAE) is an AlphaFold confidence matrix: entry (i, j) is the expected error in the position of residue j, in ångströms, when the prediction is superimposed on the true structure at residue i. Low PAE within a block of residues means that block is internally rigid and well-predicted; high PAE between two blocks means their relative placement is uncertain even if each block individually is confident.

Q: What do the diagnostic plots show?
A: Three diagnostic plots accompany the record. The Cα contact map visualizes the tertiary structure as a 2D adjacency matrix (8 Å cutoff, sequence-local contacts suppressed). The Ramachandran plot shows the distribution of backbone (φ, ψ) torsions, with points in the α and β basins reflecting secondary structure content. The PAE plot shows AlphaFold's inter-residue confidence as a color matrix.

Q: What is the amino-acid chain?
A: Primary structure: the covalent order of the twenty standard amino acids along the backbone. Two proteins with the same sequence will (almost always) fold to the same structure; two with 30% identity often share a fold but not the details.

Q: What do the rendered images show?
A: The six renders are orthographic views along the three Cartesian axes in both directions. Representation (cartoon, sticks, or surface) and color scheme (sequence-rainbow or by-chain) vary across proteins so the training set covers all the common visualization conventions.